Protein AF-A0A9R0T8Y4-F1 (afdb_monomer)

Sequence (80 aa):
MEPLRDHGASCLLMIIMVVLCLAAPAQGQLSDDFYDDSCPKLESIVQARVAAAMKAEIRMGASLLRLHFHDCFVNVRPSP

Radius of gyration: 21.85 Å; Cα contacts (8 Å, |Δi|>4): 9; chains: 1; bounding box: 36×38×64 Å

Secondary structure (DSSP, 8-state):
----SHHHHHHHHHHHHHHHHHHSPPSSS--TTTTTTT-TTHHHHHHHHHHHHHHH-THHHHHHHHHHHHHHHT------

Foldseek 3Di:
DDPPP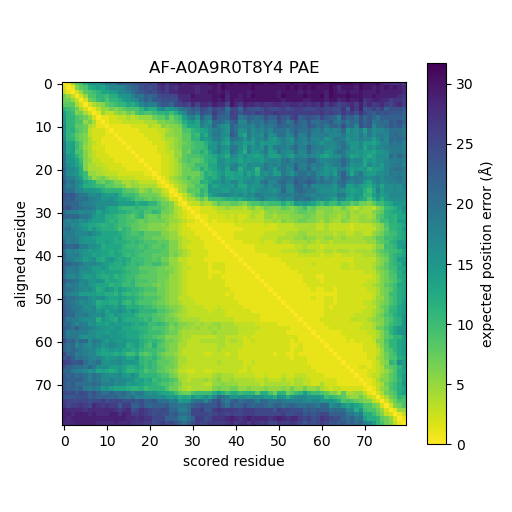VPVVVVVVVVVVVVVVVPDDDPDPDDPCPCCVPCVCVVVVVVVVQVVVCVVPVCSVVVVVVVVCCVVVVDPDDDD

Mean predicted aligned error: 11.15 Å

InterPro domains:
  IPR000823 Plant peroxidase [PR00461] (39-58)
  IPR000823 Plant peroxidase [PR00461] (63-80)
  IPR000823 Plant peroxidase [PTHR31388] (23-75)
  IPR002016 Haem peroxidase [PF00141] (46-75)
  IPR002016 Haem peroxidase [PS50873] (29-75)
  IPR010255 Haem peroxidase superfamily [SSF48113] (12-74)
  IPR019794 Peroxidase, active site [PS00436] (61-72)

Solvent-accessible surface area (backbone atoms only — not comparable to full-atom values): 5095 Å² total; per-residue (Å²): 142,84,91,80,67,61,65,65,52,51,52,50,50,52,51,53,52,52,53,52,61,70,68,54,78,79,92,67,98,77,62,99,63,77,43,52,89,84,41,71,55,49,67,63,53,51,51,53,50,52,53,51,47,28,71,74,38,65,65,46,55,60,52,53,53,52,48,55,50,51,66,64,69,68,66,86,66,86,77,134

pLDDT: mean 85.88, std 15.08, range [40.59, 98.56]

Organism: Triticum turgidum subsp. durum (NCBI:txid4567)

Structure (mmCIF, N/CA/C/O backbone):
data_AF-A0A9R0T8Y4-F1
#
_entry.id   AF-A0A9R0T8Y4-F1
#
loop_
_atom_site.group_PDB
_atom_site.id
_atom_site.type_symbol
_atom_site.label_atom_id
_atom_site.label_alt_id
_atom_site.label_comp_id
_atom_site.label_asym_id
_atom_site.label_entity_id
_atom_site.label_seq_id
_atom_site.pdbx_PDB_ins_code
_atom_site.Cartn_x
_atom_site.Cartn_y
_atom_site.Cartn_z
_atom_site.occupancy
_atom_site.B_iso_or_equiv
_atom_site.auth_seq_id
_atom_site.auth_comp_id
_atom_site.auth_asym_id
_atom_site.auth_atom_id
_atom_site.pdbx_PDB_model_num
ATOM 1 N N . MET A 1 1 ? 13.468 21.410 -50.397 1.00 40.59 1 MET A N 1
ATOM 2 C CA . MET A 1 1 ? 14.131 21.032 -49.131 1.00 40.59 1 MET A CA 1
ATOM 3 C C . MET A 1 1 ? 13.138 21.306 -48.013 1.00 40.59 1 MET A C 1
ATOM 5 O O . MET A 1 1 ? 12.943 22.466 -47.694 1.00 40.59 1 MET A O 1
ATOM 9 N N . GLU A 1 2 ? 12.474 20.271 -47.491 1.00 49.06 2 GLU A N 1
ATOM 10 C CA . GLU A 1 2 ? 11.382 20.383 -46.505 1.00 49.06 2 GLU A CA 1
ATOM 11 C C . GLU A 1 2 ? 11.845 19.828 -45.138 1.00 49.06 2 GLU A C 1
ATOM 13 O O . GLU A 1 2 ? 11.914 18.605 -44.998 1.00 49.06 2 GLU A O 1
ATOM 18 N N . PRO A 1 3 ? 12.163 20.664 -44.130 1.00 53.22 3 PRO A N 1
ATOM 19 C CA . PRO A 1 3 ? 12.607 20.217 -42.807 1.00 53.22 3 PRO A CA 1
ATOM 20 C C . PRO A 1 3 ? 11.484 20.288 -41.746 1.00 53.22 3 PRO A C 1
ATOM 22 O O . PRO A 1 3 ? 11.704 20.767 -40.637 1.00 53.22 3 PRO A O 1
ATOM 25 N N . LEU A 1 4 ? 10.259 19.843 -42.070 1.00 57.44 4 LEU A N 1
ATOM 26 C CA . LEU A 1 4 ? 9.102 19.901 -41.148 1.00 57.44 4 LEU A CA 1
ATOM 27 C C . LEU A 1 4 ? 8.553 18.521 -40.721 1.00 57.44 4 LEU A C 1
ATOM 29 O O . LEU A 1 4 ? 7.483 18.439 -40.126 1.00 57.44 4 LEU A O 1
ATOM 33 N N . ARG A 1 5 ? 9.276 17.425 -40.999 1.00 64.19 5 ARG A N 1
ATOM 34 C CA . ARG A 1 5 ? 8.847 16.042 -40.684 1.00 64.19 5 ARG A CA 1
ATOM 35 C C . ARG A 1 5 ? 9.599 15.388 -39.512 1.00 64.19 5 ARG A C 1
ATOM 37 O O . ARG A 1 5 ? 9.209 14.309 -39.079 1.00 64.19 5 ARG A O 1
ATOM 44 N N . ASP A 1 6 ? 10.615 16.044 -38.951 1.00 60.81 6 ASP A N 1
ATOM 45 C CA . ASP A 1 6 ? 11.489 15.432 -37.933 1.00 60.81 6 ASP A CA 1
ATOM 46 C C . ASP A 1 6 ? 11.010 15.632 -36.482 1.00 60.81 6 ASP A C 1
ATOM 48 O O . ASP A 1 6 ? 11.223 14.771 -35.628 1.00 60.81 6 ASP A O 1
ATOM 52 N N . HIS A 1 7 ? 10.278 16.713 -36.187 1.00 67.94 7 HIS A N 1
ATOM 53 C CA . HIS A 1 7 ? 9.816 17.005 -34.820 1.00 67.94 7 HIS A CA 1
ATOM 54 C C . HIS A 1 7 ? 8.683 16.070 -34.364 1.00 67.94 7 HIS A C 1
ATOM 56 O O . HIS A 1 7 ? 8.701 15.574 -33.240 1.00 67.94 7 HIS A O 1
ATOM 62 N N . GLY A 1 8 ? 7.726 15.770 -35.251 1.00 77.06 8 GLY A N 1
ATOM 63 C CA . GLY A 1 8 ? 6.627 14.844 -34.952 1.00 77.06 8 GLY A CA 1
ATOM 64 C C . GLY A 1 8 ? 7.108 13.406 -34.744 1.00 77.06 8 GLY A C 1
ATOM 65 O O . GLY A 1 8 ? 6.638 12.724 -33.835 1.00 77.06 8 GLY A O 1
ATOM 66 N N . ALA A 1 9 ? 8.100 12.974 -35.529 1.00 83.50 9 ALA A N 1
ATOM 67 C CA . ALA A 1 9 ? 8.733 11.668 -35.374 1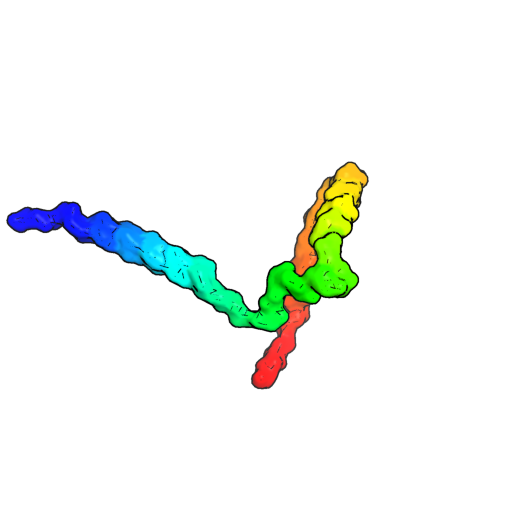.00 83.50 9 ALA A CA 1
ATOM 68 C C . ALA A 1 9 ? 9.506 11.564 -34.049 1.00 83.50 9 ALA A C 1
ATOM 70 O O . ALA A 1 9 ? 9.383 10.557 -33.356 1.00 83.50 9 ALA A O 1
ATOM 71 N N . SER A 1 10 ? 10.232 12.620 -33.656 1.00 86.25 10 SER A N 1
ATOM 72 C CA . SER A 1 10 ? 10.941 12.674 -32.372 1.00 86.25 10 SER A CA 1
ATOM 73 C C . SER A 1 10 ? 9.991 12.629 -31.169 1.00 86.25 10 SER A C 1
ATOM 75 O O . SER A 1 10 ? 10.257 11.904 -30.212 1.00 86.25 10 SER A O 1
ATOM 77 N N . CYS A 1 11 ? 8.875 13.367 -31.199 1.00 89.12 11 CYS A N 1
ATOM 78 C CA . CYS A 1 11 ? 7.869 13.316 -30.132 1.00 89.12 11 CYS A CA 1
ATOM 79 C C . CYS A 1 11 ? 7.207 11.937 -30.037 1.00 89.12 11 CYS A C 1
ATOM 81 O O . CYS A 1 11 ? 7.036 11.412 -28.939 1.00 89.12 11 CYS A O 1
ATOM 83 N N . LEU A 1 12 ? 6.874 11.332 -31.180 1.00 92.75 12 LEU A N 1
ATOM 84 C CA . LEU A 1 12 ? 6.303 9.989 -31.230 1.00 92.75 12 LEU A CA 1
ATOM 85 C C . LEU A 1 12 ? 7.269 8.950 -30.640 1.00 92.75 12 LEU A C 1
ATOM 87 O O . LEU A 1 12 ? 6.854 8.123 -29.834 1.00 92.75 12 LEU A O 1
ATOM 91 N N . LEU A 1 13 ? 8.558 9.033 -30.978 1.00 92.94 13 LEU A N 1
ATOM 92 C CA . LEU A 1 13 ? 9.610 8.181 -30.413 1.00 92.94 13 LEU A CA 1
ATOM 93 C C . LEU A 1 13 ? 9.715 8.325 -28.891 1.00 92.94 13 LEU A C 1
ATOM 95 O O . LEU A 1 13 ? 9.769 7.321 -28.187 1.00 92.94 13 LEU A O 1
ATOM 99 N N . MET A 1 14 ? 9.685 9.558 -28.377 1.00 91.56 14 MET A N 1
ATOM 100 C CA . MET A 1 14 ? 9.699 9.823 -26.934 1.00 91.56 14 MET A CA 1
ATOM 101 C C . MET A 1 14 ? 8.483 9.211 -26.227 1.00 91.56 14 MET A C 1
ATOM 103 O O . MET A 1 14 ? 8.634 8.582 -25.182 1.00 91.56 14 MET A O 1
ATOM 107 N N . ILE A 1 15 ? 7.286 9.341 -26.807 1.00 94.75 15 ILE A N 1
ATOM 108 C CA . ILE A 1 15 ? 6.055 8.758 -26.251 1.00 94.75 15 ILE A CA 1
ATOM 109 C C . ILE A 1 15 ? 6.140 7.228 -26.236 1.00 94.75 15 ILE A C 1
ATOM 111 O O . ILE A 1 15 ? 5.846 6.612 -25.215 1.00 94.75 15 ILE A O 1
ATOM 115 N N . ILE A 1 16 ? 6.584 6.617 -27.338 1.00 94.56 16 ILE A N 1
ATOM 116 C CA . ILE A 1 16 ? 6.756 5.161 -27.436 1.00 94.56 16 ILE A CA 1
ATOM 117 C C . ILE A 1 16 ? 7.747 4.665 -26.376 1.00 94.56 16 ILE A C 1
ATOM 119 O O . ILE A 1 16 ? 7.461 3.689 -25.686 1.00 94.56 16 ILE A O 1
ATOM 123 N N . MET A 1 17 ? 8.872 5.361 -26.193 1.00 91.50 17 MET A N 1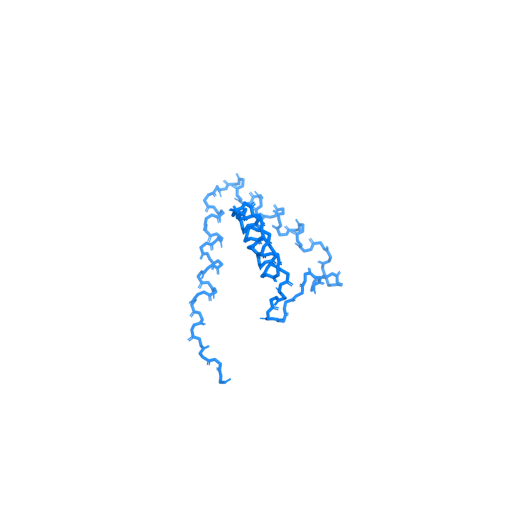
ATOM 124 C CA . MET A 1 17 ? 9.862 5.023 -25.166 1.00 91.50 17 MET A CA 1
ATOM 125 C C . MET A 1 17 ? 9.284 5.098 -23.750 1.00 91.50 17 MET A C 1
ATOM 127 O O . MET A 1 17 ? 9.498 4.183 -22.959 1.00 91.50 17 MET A O 1
ATOM 131 N N . VAL A 1 18 ? 8.511 6.141 -23.431 1.00 94.25 18 VAL A N 1
ATOM 132 C CA . VAL A 1 18 ? 7.859 6.271 -22.117 1.00 94.25 18 VAL A CA 1
ATOM 133 C C . VAL A 1 18 ? 6.858 5.138 -21.882 1.00 94.25 18 VAL A C 1
ATOM 135 O O . VAL A 1 18 ? 6.871 4.530 -20.815 1.00 94.25 18 VAL A O 1
ATOM 138 N N . VAL A 1 19 ? 6.029 4.808 -22.876 1.00 94.56 19 VAL A N 1
ATOM 139 C CA . VAL A 1 19 ? 5.057 3.707 -22.768 1.00 94.56 19 VAL A CA 1
ATOM 140 C C . VAL A 1 19 ? 5.762 2.365 -22.559 1.00 94.56 19 VAL A C 1
ATOM 142 O O . VAL A 1 19 ? 5.350 1.591 -21.698 1.00 94.56 19 VAL A O 1
ATOM 145 N N . LEU A 1 20 ? 6.853 2.105 -23.285 1.00 90.25 20 LEU A N 1
ATOM 146 C CA . LEU A 1 20 ? 7.655 0.890 -23.118 1.00 90.25 20 LEU A CA 1
ATOM 147 C C . LEU A 1 20 ? 8.291 0.801 -21.724 1.00 90.25 20 LEU A C 1
ATOM 149 O O . LEU A 1 20 ? 8.285 -0.270 -21.124 1.00 90.25 20 LEU A O 1
ATOM 153 N N . CYS A 1 21 ? 8.794 1.915 -21.185 1.00 87.19 21 CYS A N 1
ATOM 154 C CA . CYS A 1 21 ? 9.325 1.966 -19.822 1.00 87.19 21 CYS A CA 1
ATOM 155 C C . CYS A 1 21 ? 8.255 1.678 -18.759 1.00 87.19 21 CYS A C 1
ATOM 157 O O . CYS A 1 21 ? 8.552 1.003 -17.778 1.00 87.19 21 CYS A O 1
ATOM 159 N N . LEU A 1 22 ? 7.026 2.168 -18.945 1.00 87.25 22 LEU A N 1
ATOM 160 C CA . LEU A 1 22 ? 5.918 1.949 -18.007 1.00 87.25 22 LEU A CA 1
ATOM 161 C C . LEU A 1 22 ? 5.348 0.526 -18.072 1.00 87.25 22 LEU A C 1
ATOM 163 O O . LEU A 1 22 ? 4.825 0.036 -17.078 1.00 87.25 22 LEU A O 1
ATOM 167 N N . ALA A 1 23 ? 5.440 -0.128 -19.231 1.00 83.94 23 ALA A N 1
ATOM 168 C CA . ALA A 1 23 ? 4.970 -1.497 -19.434 1.00 83.94 23 ALA A CA 1
ATOM 169 C C . ALA A 1 23 ? 5.999 -2.567 -19.025 1.00 83.94 23 ALA A C 1
ATOM 171 O O . ALA A 1 23 ? 5.687 -3.758 -19.051 1.00 83.94 23 ALA A O 1
ATOM 172 N N . ALA A 1 24 ? 7.228 -2.171 -18.681 1.00 80.94 24 ALA A N 1
ATOM 173 C CA . ALA A 1 24 ? 8.248 -3.106 -18.236 1.00 80.94 24 ALA A CA 1
ATOM 174 C C . ALA A 1 24 ? 7.827 -3.741 -16.894 1.00 80.94 24 ALA A C 1
ATOM 176 O O . ALA A 1 24 ? 7.548 -3.011 -15.940 1.00 80.94 24 ALA A O 1
ATOM 177 N N . PRO A 1 25 ? 7.786 -5.083 -16.784 1.00 73.81 25 PRO A N 1
ATOM 178 C CA . PRO A 1 25 ? 7.411 -5.735 -15.538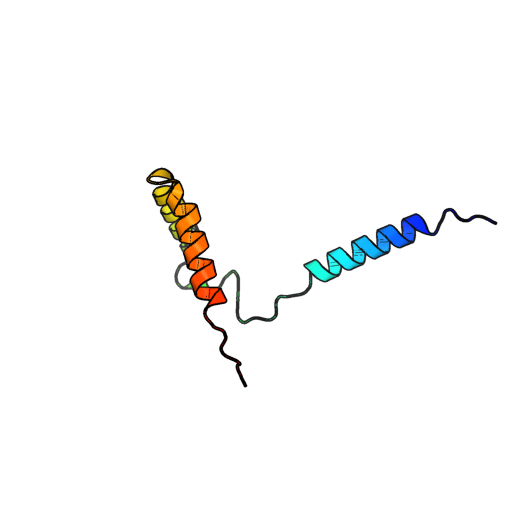 1.00 73.81 25 PRO A CA 1
ATOM 179 C C . PRO A 1 25 ? 8.462 -5.452 -14.463 1.00 73.81 25 PRO A C 1
ATOM 181 O O . PRO A 1 25 ? 9.670 -5.517 -14.717 1.00 73.81 25 PRO A O 1
ATOM 184 N N . ALA A 1 26 ? 8.006 -5.174 -13.243 1.00 73.31 26 ALA A N 1
ATOM 185 C CA . ALA A 1 26 ? 8.896 -5.087 -12.097 1.00 73.31 26 ALA A CA 1
ATOM 186 C C . ALA A 1 26 ? 9.543 -6.462 -11.846 1.00 73.31 26 ALA A C 1
ATOM 188 O O . ALA A 1 26 ? 8.864 -7.485 -11.790 1.00 73.31 26 ALA A O 1
ATOM 189 N N . GLN A 1 27 ? 10.866 -6.499 -11.694 1.00 70.31 27 GLN A N 1
ATOM 190 C CA . GLN A 1 27 ? 11.587 -7.715 -11.313 1.00 70.31 27 GLN A CA 1
ATOM 191 C C . GLN A 1 27 ? 11.413 -7.932 -9.798 1.00 70.31 27 GLN A C 1
ATOM 193 O O . GLN A 1 27 ? 12.063 -7.265 -8.996 1.00 70.31 27 GLN A O 1
ATOM 198 N N . GLY A 1 28 ? 10.511 -8.834 -9.397 1.00 74.81 28 GLY A N 1
ATOM 199 C CA . GLY A 1 28 ? 10.229 -9.158 -7.993 1.00 74.81 28 GLY A CA 1
ATOM 200 C C . GLY A 1 28 ? 9.259 -10.338 -7.842 1.00 74.81 28 GLY A C 1
ATOM 201 O O . GLY A 1 28 ? 8.647 -10.762 -8.813 1.00 74.81 28 GLY A O 1
ATOM 202 N N . GLN A 1 29 ? 9.117 -10.878 -6.626 1.00 84.06 29 GLN A N 1
ATOM 203 C CA . GLN A 1 29 ? 8.177 -11.973 -6.297 1.00 84.06 29 GLN A CA 1
ATOM 204 C C . GLN A 1 29 ? 6.811 -11.446 -5.806 1.00 84.06 29 GLN A C 1
ATOM 206 O O . GLN A 1 29 ? 6.178 -12.053 -4.947 1.00 84.06 29 GLN A O 1
ATOM 211 N N . LEU A 1 30 ? 6.396 -10.270 -6.280 1.00 85.88 30 LEU A N 1
ATOM 212 C CA . LEU A 1 30 ? 5.157 -9.614 -5.858 1.00 85.88 30 LEU A CA 1
ATOM 213 C C . LEU A 1 30 ? 4.037 -9.931 -6.850 1.00 85.88 30 LEU A C 1
ATOM 215 O O . LEU A 1 30 ? 4.283 -9.987 -8.053 1.00 85.88 30 LEU A O 1
ATOM 219 N N . SER A 1 31 ? 2.826 -10.113 -6.329 1.00 87.88 31 SER A N 1
ATOM 220 C CA . SER A 1 31 ? 1.607 -10.324 -7.109 1.00 87.88 31 SER A CA 1
ATOM 221 C C . SER A 1 31 ? 0.474 -9.515 -6.494 1.00 87.88 31 SER A C 1
ATOM 223 O O . SER A 1 31 ? 0.367 -9.457 -5.265 1.00 87.88 31 SER A O 1
ATOM 225 N N . ASP A 1 32 ? -0.358 -8.899 -7.331 1.00 87.88 32 ASP A N 1
ATOM 226 C CA . ASP A 1 32 ? -1.457 -8.032 -6.882 1.00 87.88 32 ASP A CA 1
ATOM 227 C C . ASP A 1 32 ? -2.589 -8.826 -6.198 1.00 87.88 32 ASP A C 1
ATOM 229 O O . ASP A 1 32 ? -3.316 -8.293 -5.367 1.00 87.88 32 ASP A O 1
ATOM 233 N N . ASP A 1 33 ? -2.681 -10.122 -6.491 1.00 91.88 33 ASP A N 1
ATOM 234 C CA . ASP A 1 33 ? -3.683 -11.094 -6.036 1.00 91.88 33 ASP A CA 1
ATOM 235 C C . ASP A 1 33 ? -3.165 -12.038 -4.932 1.00 91.88 33 ASP A C 1
ATOM 237 O O . ASP A 1 33 ? -3.809 -13.029 -4.589 1.00 91.88 33 ASP A O 1
ATOM 241 N N . PHE A 1 34 ? -2.005 -11.743 -4.327 1.00 93.38 34 PHE A N 1
ATOM 242 C CA . PHE A 1 34 ? -1.343 -12.630 -3.352 1.00 93.38 34 PHE A CA 1
ATOM 243 C C . PHE A 1 34 ? -2.259 -13.096 -2.200 1.00 93.38 34 PHE A C 1
ATOM 245 O O . PHE A 1 34 ? -2.073 -14.183 -1.649 1.00 93.38 34 PHE A O 1
ATOM 252 N N . TYR A 1 35 ? -3.240 -12.278 -1.810 1.00 96.31 35 TYR A N 1
ATOM 253 C CA . TYR A 1 35 ? -4.149 -12.565 -0.700 1.00 96.31 35 TYR A CA 1
ATOM 254 C C . TYR A 1 35 ? -5.557 -12.995 -1.123 1.00 96.31 35 TYR A C 1
ATOM 256 O O . TYR A 1 35 ? -6.390 -13.197 -0.240 1.00 96.31 35 TYR A O 1
ATOM 264 N N . ASP A 1 36 ? -5.837 -13.189 -2.411 1.00 96.19 36 ASP A N 1
ATOM 265 C CA . ASP A 1 36 ? -7.200 -13.446 -2.894 1.00 96.19 36 ASP A CA 1
ATOM 266 C C . ASP A 1 36 ? -7.821 -14.712 -2.282 1.00 96.19 36 ASP A C 1
ATOM 268 O O . ASP A 1 36 ? -8.978 -14.695 -1.858 1.00 96.19 36 ASP A O 1
ATOM 272 N N . ASP A 1 37 ? -7.034 -15.777 -2.117 1.00 97.38 37 ASP A N 1
ATOM 273 C CA . ASP A 1 37 ? -7.518 -17.035 -1.534 1.00 97.38 37 ASP A CA 1
ATOM 274 C C . ASP A 1 37 ? -7.600 -17.005 -0.000 1.00 97.38 37 ASP A C 1
ATOM 276 O O . ASP A 1 37 ? -8.489 -17.606 0.608 1.00 97.38 37 ASP A O 1
ATOM 280 N N . SER A 1 38 ? -6.657 -16.326 0.655 1.00 97.75 38 SER A N 1
ATOM 281 C CA . SER A 1 38 ? -6.525 -16.357 2.119 1.00 97.75 38 SER A CA 1
ATOM 282 C C . SER A 1 38 ? -7.318 -15.251 2.818 1.00 97.75 38 SER A C 1
ATOM 284 O O . SER A 1 38 ? -7.841 -15.453 3.916 1.00 97.75 38 SER A O 1
ATOM 286 N N . CYS A 1 39 ? -7.414 -14.075 2.197 1.00 97.25 39 CYS A N 1
ATOM 287 C CA . CYS A 1 39 ? -8.121 -12.909 2.706 1.00 97.25 39 CYS A CA 1
ATOM 288 C C . CYS A 1 39 ? -8.517 -11.960 1.550 1.00 97.25 39 CYS A C 1
ATOM 290 O O . CYS A 1 39 ? -7.935 -10.881 1.410 1.00 97.25 39 CYS A O 1
ATOM 292 N N . PRO A 1 40 ? -9.580 -12.272 0.783 1.00 96.88 40 PRO A N 1
ATOM 293 C CA . PRO A 1 40 ? -9.993 -11.491 -0.397 1.00 96.88 40 PRO A CA 1
ATOM 294 C C . PRO A 1 40 ? -10.449 -10.059 -0.079 1.00 96.88 40 PRO A C 1
ATOM 296 O O . PRO A 1 40 ? -10.700 -9.250 -0.965 1.00 96.88 40 PRO A O 1
ATOM 299 N N . LYS A 1 41 ? -10.623 -9.731 1.206 1.00 97.38 41 LYS A N 1
ATOM 300 C CA . LYS A 1 41 ? -11.020 -8.395 1.670 1.00 97.38 41 LYS A CA 1
ATOM 301 C C . LYS A 1 41 ? -9.861 -7.610 2.273 1.00 97.38 41 LYS A C 1
ATOM 303 O O . LYS A 1 41 ? -10.115 -6.525 2.801 1.00 97.38 41 LYS A O 1
ATOM 308 N N . LEU A 1 42 ? -8.633 -8.134 2.237 1.00 97.38 42 LEU A N 1
ATOM 309 C CA . LEU A 1 42 ? -7.485 -7.547 2.926 1.00 97.38 42 LEU A CA 1
ATOM 310 C C . LEU A 1 42 ? -7.322 -6.061 2.599 1.00 97.38 42 LEU A C 1
ATOM 312 O O . LEU A 1 42 ? -7.279 -5.248 3.521 1.00 97.38 42 LEU A O 1
ATOM 316 N N . GLU A 1 43 ? -7.309 -5.704 1.314 1.00 95.88 43 GLU A N 1
ATOM 317 C CA . GLU A 1 43 ? -7.135 -4.317 0.876 1.00 95.88 43 GLU A CA 1
ATOM 318 C C . GLU A 1 43 ? -8.216 -3.400 1.469 1.00 95.88 43 GLU A C 1
ATOM 320 O O . GLU A 1 43 ? -7.904 -2.402 2.120 1.00 95.88 43 GLU A O 1
ATOM 325 N N . SER A 1 44 ? -9.490 -3.795 1.356 1.00 97.94 44 SER A N 1
ATOM 326 C CA . SER A 1 44 ? -10.617 -3.026 1.902 1.00 97.94 44 SER A CA 1
ATOM 327 C C . SER A 1 44 ? -10.544 -2.854 3.425 1.00 97.94 44 SER A C 1
ATOM 329 O O . SER A 1 44 ? -10.857 -1.786 3.958 1.00 97.94 44 SER A O 1
ATOM 331 N N . ILE A 1 45 ? -10.094 -3.890 4.142 1.00 98.19 45 ILE A N 1
ATOM 332 C CA . ILE A 1 45 ? -9.947 -3.867 5.600 1.00 98.19 45 ILE A CA 1
ATOM 333 C C . ILE A 1 45 ? -8.838 -2.889 5.986 1.00 98.19 45 ILE A C 1
ATOM 335 O O . ILE A 1 45 ? -9.052 -2.031 6.846 1.00 98.19 45 ILE A O 1
ATOM 339 N N . VAL A 1 46 ? -7.670 -2.994 5.348 1.00 97.88 46 VAL A N 1
ATOM 340 C CA . VAL A 1 46 ? -6.528 -2.109 5.603 1.00 97.88 46 VAL A CA 1
ATOM 341 C C . VAL A 1 46 ? -6.908 -0.663 5.294 1.00 97.88 46 VAL A C 1
ATOM 343 O O . VAL A 1 46 ? -6.727 0.204 6.151 1.00 97.88 46 VAL A O 1
ATOM 346 N N . GLN A 1 47 ? -7.529 -0.404 4.140 1.00 98.00 47 GLN A N 1
ATOM 347 C CA . GLN A 1 47 ? -7.962 0.935 3.741 1.00 98.00 47 GLN A CA 1
ATOM 348 C C . GLN A 1 47 ? -8.935 1.547 4.757 1.00 98.00 47 GLN A C 1
ATOM 350 O O . GLN A 1 47 ? -8.738 2.683 5.193 1.00 98.00 47 GLN A O 1
ATOM 355 N N . ALA A 1 48 ? -9.946 0.790 5.197 1.00 98.56 48 ALA A N 1
ATOM 356 C CA . ALA A 1 48 ? -10.914 1.263 6.184 1.00 98.56 48 ALA A CA 1
ATOM 357 C C . ALA A 1 48 ? -10.253 1.609 7.530 1.00 98.56 48 ALA A C 1
ATOM 359 O O . ALA A 1 48 ? -10.595 2.619 8.154 1.00 98.56 48 ALA A O 1
ATOM 360 N N . ARG A 1 49 ? -9.289 0.798 7.985 1.00 98.25 49 ARG A N 1
ATOM 361 C CA . ARG A 1 49 ? -8.575 1.037 9.249 1.00 98.25 49 ARG A CA 1
ATOM 362 C C . ARG A 1 49 ? -7.622 2.222 9.164 1.00 98.25 49 ARG A C 1
ATOM 364 O O . ARG A 1 49 ? -7.629 3.050 10.074 1.00 98.25 49 ARG A O 1
ATOM 371 N N . VAL A 1 50 ? -6.865 2.344 8.077 1.00 98.06 50 VAL A N 1
ATOM 372 C CA . VAL A 1 50 ? -5.973 3.488 7.844 1.00 98.06 50 VAL A CA 1
ATOM 373 C C . VAL A 1 50 ? -6.782 4.784 7.754 1.00 98.06 50 VAL A C 1
ATOM 375 O O . VAL A 1 50 ? -6.452 5.754 8.435 1.00 98.06 50 VAL A O 1
ATOM 378 N N . ALA A 1 51 ? -7.897 4.786 7.015 1.00 98.38 51 ALA A N 1
ATOM 379 C CA . ALA A 1 51 ? -8.781 5.946 6.913 1.00 98.38 51 ALA A CA 1
ATOM 380 C C . ALA A 1 51 ? -9.374 6.350 8.273 1.00 98.38 51 ALA A C 1
ATOM 382 O O . ALA A 1 51 ? -9.391 7.534 8.614 1.00 98.38 51 ALA A O 1
ATOM 383 N N . ALA A 1 52 ? -9.818 5.382 9.082 1.00 98.50 52 ALA A N 1
ATOM 384 C CA . ALA A 1 52 ? -10.308 5.651 10.431 1.00 98.50 52 ALA A CA 1
ATOM 385 C C . ALA A 1 52 ? -9.214 6.245 11.336 1.00 98.50 52 ALA A C 1
ATOM 387 O O . ALA A 1 52 ? -9.476 7.205 12.060 1.00 98.50 52 ALA A O 1
ATOM 388 N N . ALA A 1 53 ? -7.987 5.722 11.262 1.00 97.81 53 ALA A N 1
ATOM 389 C CA . ALA A 1 53 ? -6.858 6.223 12.041 1.00 97.81 53 ALA A CA 1
ATOM 390 C C . ALA A 1 53 ? -6.456 7.649 11.629 1.00 97.81 53 ALA A C 1
ATOM 392 O O . ALA A 1 53 ? -6.208 8.486 12.491 1.00 97.81 53 ALA A O 1
ATOM 393 N N . MET A 1 54 ? -6.467 7.958 10.329 1.00 98.00 54 MET A 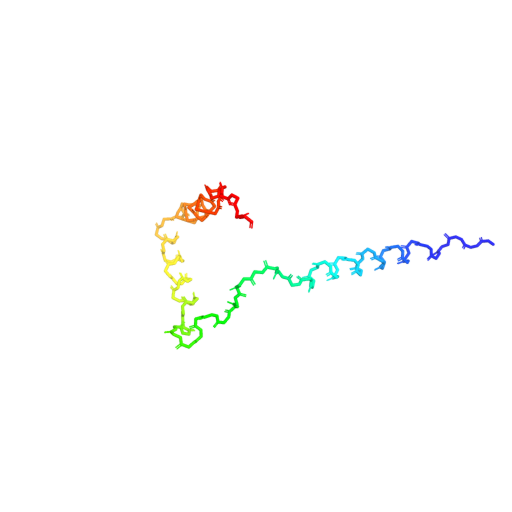N 1
ATOM 394 C CA . MET A 1 54 ? -6.230 9.315 9.824 1.00 98.00 54 MET A CA 1
ATOM 395 C C . MET A 1 54 ? -7.345 10.290 10.209 1.00 98.00 54 MET A C 1
ATOM 397 O O . MET A 1 54 ? -7.070 11.450 10.503 1.00 98.00 54 MET A O 1
ATOM 401 N N . LYS A 1 55 ? -8.604 9.831 10.216 1.00 98.31 55 LYS A N 1
ATOM 402 C CA . LYS A 1 55 ? -9.742 10.642 10.662 1.00 98.31 55 LYS A CA 1
ATOM 403 C C . LYS A 1 55 ? -9.645 10.981 12.150 1.00 98.31 55 LYS A C 1
ATOM 405 O O . LYS A 1 55 ? -10.053 12.070 12.537 1.00 98.31 55 LYS A O 1
ATOM 410 N N . ALA A 1 56 ? -9.133 10.057 12.963 1.00 98.31 56 ALA A N 1
ATOM 411 C CA . ALA A 1 56 ? -8.866 10.305 14.374 1.00 98.31 56 ALA A CA 1
ATOM 412 C C . ALA A 1 56 ? -7.679 11.262 14.559 1.00 98.31 56 ALA A C 1
ATOM 414 O O . ALA A 1 56 ? -7.790 12.231 15.298 1.00 98.31 56 ALA A O 1
ATOM 415 N N . GLU A 1 57 ? -6.570 11.021 13.854 1.00 97.94 57 GLU A N 1
ATOM 416 C CA . GLU A 1 57 ? -5.343 11.812 13.947 1.00 97.94 57 GLU A CA 1
ATOM 417 C C . GLU A 1 57 ? -4.690 11.956 12.569 1.00 97.94 57 GLU A C 1
ATOM 419 O O . GLU A 1 57 ? -4.043 11.035 12.065 1.00 97.94 57 GLU A O 1
ATOM 424 N N . ILE A 1 58 ? -4.789 13.142 11.961 1.00 97.62 58 ILE A N 1
ATOM 425 C CA . ILE A 1 58 ? -4.330 13.360 10.577 1.00 97.62 58 ILE A CA 1
ATOM 426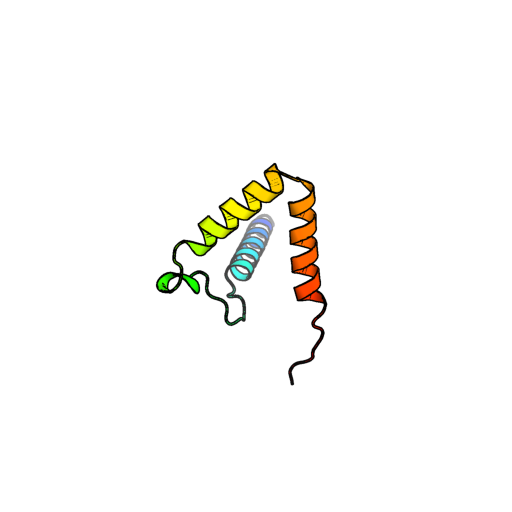 C C . ILE A 1 58 ? -2.831 13.070 10.394 1.00 97.62 58 ILE A C 1
ATOM 428 O O . ILE A 1 58 ? -2.394 12.596 9.344 1.00 97.62 58 ILE A O 1
ATOM 432 N N . ARG A 1 59 ? -2.035 13.284 11.454 1.00 97.69 59 ARG A N 1
ATOM 433 C CA . ARG A 1 59 ? -0.590 13.011 11.477 1.00 97.69 59 ARG A CA 1
ATOM 434 C C . ARG A 1 59 ? -0.268 11.524 11.284 1.00 97.69 59 ARG A C 1
ATOM 436 O O . ARG A 1 59 ? 0.839 11.211 10.854 1.00 97.69 59 ARG A O 1
ATOM 443 N N . MET A 1 60 ? -1.223 10.623 11.529 1.00 97.88 60 MET A N 1
ATOM 444 C CA . MET A 1 60 ? -1.040 9.183 11.348 1.00 97.88 60 MET A CA 1
ATOM 445 C C . MET A 1 60 ? -0.646 8.819 9.913 1.00 97.88 60 MET A C 1
ATOM 447 O O . MET A 1 60 ? 0.199 7.949 9.729 1.00 97.88 60 MET A O 1
ATOM 451 N N . GLY A 1 61 ? -1.175 9.517 8.900 1.00 96.56 61 GLY A N 1
ATOM 452 C CA . GLY A 1 61 ? -0.790 9.272 7.506 1.00 96.56 61 GLY A CA 1
ATOM 453 C C . GLY A 1 61 ? 0.714 9.472 7.280 1.00 96.56 61 GLY A C 1
ATOM 454 O O . GLY A 1 61 ? 1.388 8.604 6.730 1.00 96.56 61 GLY A O 1
ATOM 455 N N . ALA A 1 62 ? 1.265 10.576 7.797 1.00 97.38 62 ALA A N 1
ATOM 456 C CA . ALA A 1 62 ? 2.699 10.855 7.724 1.00 97.38 62 ALA A CA 1
ATOM 457 C C . ALA A 1 62 ? 3.530 9.858 8.552 1.00 97.38 62 ALA A C 1
ATOM 459 O O . ALA A 1 62 ? 4.602 9.440 8.116 1.00 97.38 62 ALA A O 1
ATOM 460 N N . SER A 1 63 ? 3.040 9.455 9.729 1.00 97.38 63 SER A N 1
ATOM 461 C CA . SER A 1 63 ? 3.698 8.450 10.572 1.00 97.38 63 SER A CA 1
ATOM 462 C C . SER A 1 63 ? 3.782 7.079 9.895 1.00 97.38 63 SER A C 1
ATOM 464 O O . SER A 1 63 ? 4.859 6.488 9.891 1.00 97.38 63 SER A O 1
ATOM 466 N N . LEU A 1 64 ? 2.689 6.595 9.291 1.00 96.69 64 LEU A N 1
ATOM 467 C CA . LEU A 1 64 ? 2.653 5.318 8.567 1.00 96.69 64 LEU A CA 1
ATOM 468 C C . LEU A 1 64 ? 3.570 5.337 7.343 1.00 96.69 64 LEU A C 1
ATOM 470 O O . LEU A 1 64 ? 4.320 4.390 7.121 1.00 96.69 64 LEU A O 1
ATOM 474 N N . LEU A 1 65 ? 3.568 6.440 6.590 1.00 95.69 65 LEU A N 1
ATOM 475 C CA . LEU A 1 65 ? 4.451 6.604 5.440 1.00 95.69 65 LEU A CA 1
ATOM 476 C C . LEU A 1 65 ? 5.929 6.594 5.857 1.00 95.69 65 LEU A C 1
ATOM 478 O O . LEU A 1 65 ? 6.747 5.906 5.249 1.00 95.69 65 LEU A O 1
ATOM 482 N N . ARG A 1 66 ? 6.272 7.320 6.930 1.00 95.19 66 ARG A N 1
ATOM 483 C CA . ARG A 1 66 ? 7.630 7.318 7.487 1.00 95.19 66 ARG A CA 1
ATOM 484 C C . ARG A 1 66 ? 8.045 5.924 7.950 1.00 95.19 66 ARG A C 1
ATOM 486 O O . ARG A 1 66 ? 9.189 5.554 7.720 1.00 95.19 66 ARG A O 1
ATOM 493 N N . LEU A 1 67 ? 7.145 5.181 8.595 1.00 94.25 67 LEU A N 1
ATOM 494 C CA . LEU A 1 67 ? 7.412 3.816 9.046 1.00 94.25 67 LEU A CA 1
ATOM 495 C C . LEU A 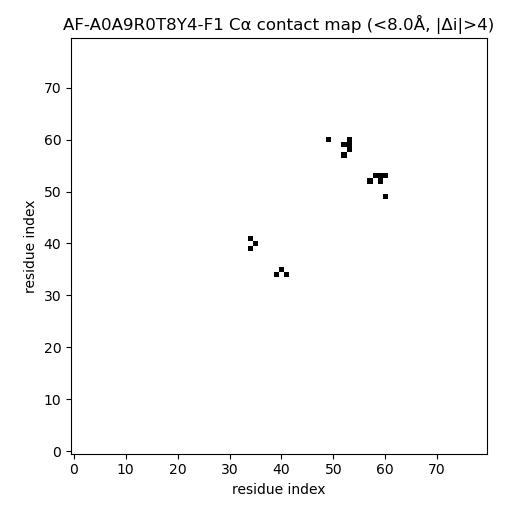1 67 ? 7.688 2.880 7.861 1.00 94.25 67 LEU A C 1
ATOM 497 O O . LEU A 1 67 ? 8.696 2.186 7.873 1.00 94.25 67 LEU A O 1
ATOM 501 N N . HIS A 1 68 ? 6.865 2.936 6.809 1.00 91.88 68 HIS A N 1
ATOM 502 C CA . HIS A 1 68 ? 7.078 2.145 5.593 1.00 91.88 68 HIS A CA 1
ATOM 503 C C . HIS A 1 68 ? 8.460 2.403 4.976 1.00 91.88 68 HIS A C 1
ATOM 505 O O . HIS A 1 68 ? 9.222 1.472 4.722 1.00 91.88 68 HIS A O 1
ATOM 511 N N . PHE A 1 69 ? 8.828 3.675 4.798 1.00 89.44 69 PHE A N 1
ATOM 512 C CA . PHE A 1 69 ? 10.146 4.016 4.265 1.00 89.44 69 PHE A CA 1
ATOM 513 C C . PHE A 1 69 ? 11.287 3.637 5.207 1.00 89.44 69 PHE A C 1
ATOM 515 O O . PHE A 1 69 ? 12.343 3.215 4.743 1.00 89.44 69 PHE A O 1
ATOM 522 N N . HIS A 1 70 ? 11.092 3.762 6.516 1.00 90.56 70 HIS A N 1
ATOM 523 C CA . HIS A 1 70 ? 12.088 3.346 7.492 1.00 90.56 70 HIS A CA 1
ATOM 524 C C . HIS A 1 70 ? 12.380 1.841 7.383 1.00 90.56 70 HIS A C 1
ATOM 526 O O . HIS A 1 70 ? 13.543 1.455 7.357 1.00 90.56 70 HIS A O 1
ATOM 532 N N . ASP A 1 71 ? 11.359 0.999 7.224 1.00 87.31 71 ASP A N 1
ATOM 533 C CA . ASP A 1 71 ? 11.543 -0.453 7.116 1.00 87.31 71 ASP A CA 1
ATOM 534 C C . ASP A 1 71 ? 12.170 -0.872 5.776 1.00 87.31 71 ASP A C 1
ATOM 536 O O . ASP A 1 71 ? 13.003 -1.780 5.734 1.00 87.31 71 ASP A O 1
ATOM 540 N N . CYS A 1 72 ? 11.841 -0.182 4.679 1.00 83.94 72 CYS A N 1
ATOM 541 C CA . CYS A 1 72 ? 12.401 -0.492 3.361 1.00 83.94 72 CYS A CA 1
ATOM 542 C C . CYS A 1 72 ? 13.852 -0.014 3.183 1.00 83.94 72 CYS A C 1
ATOM 544 O O . CYS A 1 72 ? 14.660 -0.725 2.589 1.00 83.94 72 CYS A O 1
ATOM 546 N N . PHE A 1 73 ? 14.209 1.171 3.688 1.00 74.38 73 PHE A N 1
ATOM 547 C CA . PHE A 1 73 ? 15.533 1.766 3.449 1.00 74.38 73 PHE A CA 1
ATOM 548 C C . PHE A 1 73 ? 16.608 1.334 4.455 1.00 74.38 73 PHE A C 1
ATOM 550 O O . PHE A 1 73 ? 17.795 1.529 4.198 1.00 74.38 73 PHE A O 1
ATOM 557 N N . VAL A 1 74 ? 16.233 0.726 5.583 1.00 71.38 74 VAL A N 1
ATOM 558 C CA . VAL A 1 74 ? 17.193 0.274 6.608 1.00 71.38 74 VAL A CA 1
ATOM 559 C C . VAL A 1 74 ? 17.880 -1.052 6.231 1.00 7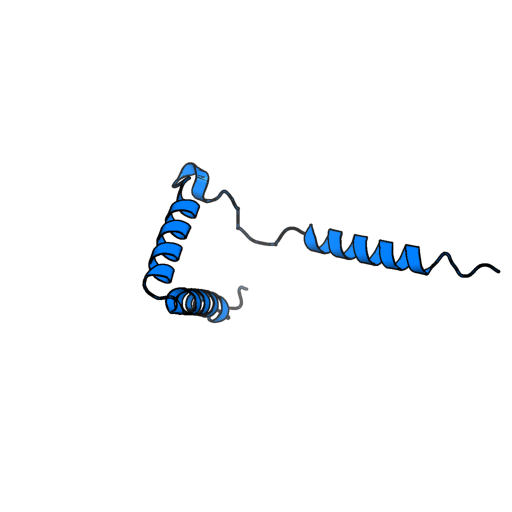1.38 74 VAL A C 1
ATOM 561 O O . VAL A 1 74 ? 18.885 -1.423 6.837 1.00 71.38 74 VAL A O 1
ATOM 564 N N . ASN A 1 75 ? 17.429 -1.752 5.184 1.00 59.66 75 ASN A N 1
ATOM 565 C CA . ASN A 1 75 ? 17.969 -3.060 4.806 1.00 59.66 75 ASN A CA 1
ATOM 566 C C . ASN A 1 75 ? 19.019 -2.963 3.676 1.00 59.66 75 ASN A C 1
ATOM 568 O O . ASN A 1 75 ? 18.809 -3.441 2.563 1.00 59.66 75 ASN A O 1
ATOM 572 N N . VAL A 1 76 ? 20.191 -2.388 3.973 1.00 61.12 76 VAL A N 1
ATOM 573 C CA . VAL A 1 76 ? 21.397 -2.537 3.132 1.00 61.12 76 VAL A CA 1
ATOM 574 C C . VAL A 1 76 ? 22.055 -3.875 3.470 1.00 61.12 76 VAL A C 1
ATOM 576 O O . VAL A 1 76 ? 23.075 -3.936 4.153 1.00 61.12 76 VAL A O 1
ATOM 579 N N . ARG A 1 77 ? 21.447 -4.983 3.044 1.00 61.12 77 ARG A N 1
ATOM 580 C CA . ARG A 1 77 ? 22.152 -6.268 3.002 1.00 61.12 77 ARG A CA 1
ATOM 581 C C . ARG A 1 77 ? 22.458 -6.595 1.543 1.00 61.12 77 ARG A C 1
ATOM 583 O O . ARG A 1 77 ? 21.512 -6.782 0.779 1.00 61.12 77 ARG A O 1
ATOM 590 N N . PRO A 1 78 ? 23.742 -6.662 1.142 1.00 54.06 78 PRO A N 1
ATOM 591 C CA . PRO A 1 78 ? 24.086 -7.245 -0.141 1.00 54.06 78 PRO A CA 1
ATOM 592 C C . PRO A 1 78 ? 23.645 -8.708 -0.092 1.00 54.06 78 PRO A C 1
ATOM 594 O O . PRO A 1 78 ? 24.075 -9.456 0.787 1.00 54.06 78 PRO A O 1
ATOM 597 N N . SER A 1 79 ? 22.736 -9.095 -0.984 1.00 45.34 79 SER A N 1
ATOM 598 C CA . SER A 1 79 ? 22.550 -10.515 -1.283 1.00 45.34 79 SER A CA 1
ATOM 599 C C . SER A 1 79 ? 23.697 -10.952 -2.204 1.00 45.34 79 SER A C 1
ATOM 601 O O . SER A 1 79 ? 24.102 -10.141 -3.041 1.00 45.34 79 SER A O 1
ATOM 603 N N . PRO A 1 80 ? 24.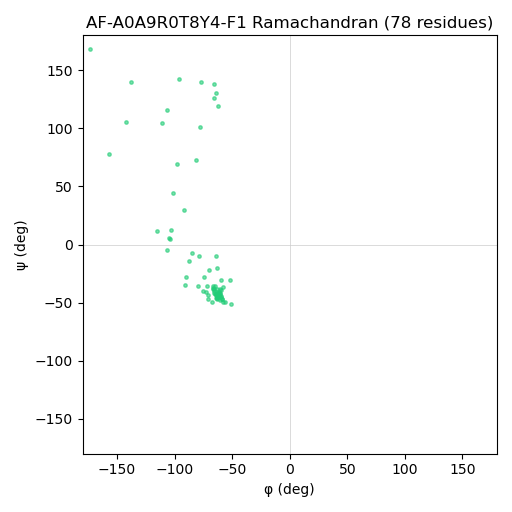263 -12.154 -1.995 1.00 58.66 80 PRO A N 1
ATOM 604 C CA . PRO A 1 80 ? 25.366 -12.682 -2.797 1.00 58.66 80 PRO A CA 1
ATOM 605 C C . PRO A 1 80 ? 24.982 -12.898 -4.263 1.00 58.66 80 PRO A C 1
ATOM 607 O O . PRO A 1 80 ? 23.780 -13.124 -4.535 1.00 58.66 80 PRO A O 1
#